Protein AF-A0A349XUH2-F1 (afdb_monomer_lite)

Secondary structure (DSSP, 8-state):
---SS-GGGPPPEEE---HHHHHHHHHHHHHHHHTTTHHHHHHHHHTTT--TTSGGGGSTTHHHHHHHHTTSS-HHHHHHHHHHHHHHHHHHHHHHHHHH--TTSEEE--

Foldseek 3Di:
DDDPDDPVPDAAEDEDADLVVVLVCLLVVLVVCVVVCVLVVLVVVVVVVDDCPDPVVVPQLSVLSVCVVVVNHDPVRSSVRSSVVVSVVVVVVVVCCVVPPDPSYHYDHD

Radius of gyration: 17.75 Å; chains: 1; bounding box: 33×39×47 Å

Structure (mmCIF, N/CA/C/O backbone):
data_AF-A0A349XUH2-F1
#
_entry.id   AF-A0A349XUH2-F1
#
loop_
_atom_site.group_PDB
_atom_site.id
_atom_site.type_symbol
_atom_site.label_atom_id
_atom_site.label_alt_id
_atom_site.label_comp_id
_atom_site.label_asym_id
_atom_site.label_entity_id
_atom_site.label_seq_id
_atom_site.pdbx_PDB_ins_code
_atom_site.Cartn_x
_atom_site.Cartn_y
_atom_site.Cartn_z
_atom_site.occupancy
_atom_site.B_iso_or_equiv
_atom_site.auth_seq_id
_atom_site.auth_comp_id
_atom_site.auth_asym_id
_atom_site.auth_atom_id
_atom_site.pdbx_PDB_model_n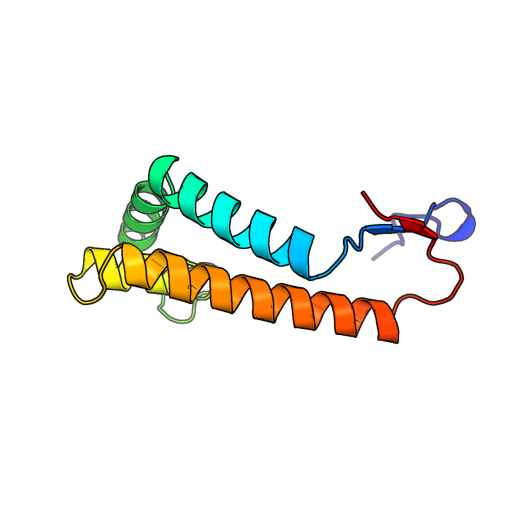um
ATOM 1 N N . GLY A 1 1 ? 1.423 -26.798 -12.226 1.00 63.47 1 GLY A N 1
ATOM 2 C CA . GLY A 1 1 ? 0.225 -26.786 -13.091 1.00 63.47 1 GLY A CA 1
ATOM 3 C C . GLY A 1 1 ? 0.644 -26.495 -14.520 1.00 63.47 1 GLY A C 1
ATOM 4 O O . GLY A 1 1 ? 1.800 -26.125 -14.702 1.00 63.47 1 GLY A O 1
ATOM 5 N N . PRO A 1 2 ? -0.235 -26.680 -15.519 1.00 75.81 2 PRO A N 1
ATOM 6 C CA . PRO A 1 2 ? 0.082 -26.324 -16.899 1.00 75.81 2 PRO A CA 1
ATOM 7 C C . PRO A 1 2 ? 0.328 -24.815 -17.022 1.00 75.81 2 PRO A C 1
ATOM 9 O O . PRO A 1 2 ? -0.276 -24.017 -16.303 1.00 75.81 2 PRO A O 1
ATOM 12 N N . MET A 1 3 ? 1.239 -24.436 -17.915 1.00 79.00 3 MET A N 1
ATOM 13 C CA . MET A 1 3 ? 1.532 -23.039 -18.215 1.00 79.00 3 MET A CA 1
ATOM 14 C C . MET A 1 3 ? 0.334 -22.447 -18.973 1.00 79.00 3 MET A C 1
ATOM 16 O O . MET A 1 3 ? 0.031 -22.882 -20.078 1.00 79.00 3 MET A O 1
ATOM 20 N N . ILE A 1 4 ? -0.395 -21.517 -18.346 1.00 86.25 4 ILE A N 1
ATOM 21 C CA . ILE A 1 4 ? -1.626 -20.930 -18.918 1.00 86.25 4 ILE A CA 1
ATOM 22 C C . ILE A 1 4 ? -1.295 -19.884 -19.996 1.00 86.25 4 ILE A C 1
ATOM 24 O O . 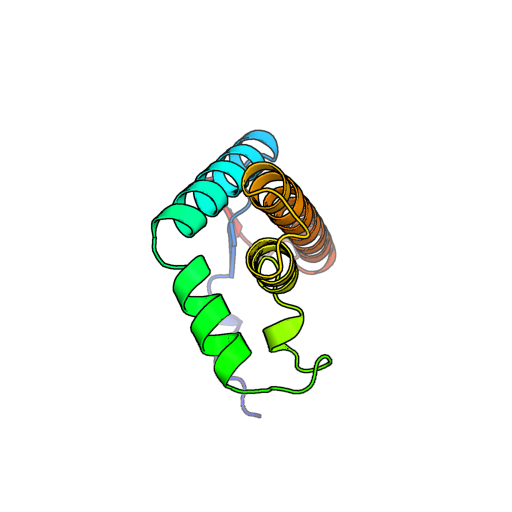ILE A 1 4 ? -2.084 -19.656 -20.907 1.00 86.25 4 ILE A O 1
ATOM 28 N N . VAL A 1 5 ? -0.121 -19.258 -19.896 1.00 86.88 5 VAL A N 1
ATOM 29 C CA . VAL A 1 5 ? 0.350 -18.214 -20.809 1.00 86.88 5 VAL A CA 1
ATOM 30 C C . VAL A 1 5 ? 1.580 -18.731 -21.537 1.00 86.88 5 VAL A C 1
ATOM 32 O O . VAL A 1 5 ? 2.563 -19.076 -20.887 1.00 86.88 5 VAL A O 1
ATOM 35 N N . ASP A 1 6 ? 1.511 -18.770 -22.865 1.00 88.00 6 ASP A N 1
ATOM 36 C CA . ASP A 1 6 ? 2.650 -19.068 -23.733 1.00 88.00 6 ASP A CA 1
ATOM 37 C C . ASP A 1 6 ? 3.625 -17.873 -23.724 1.00 88.00 6 ASP A C 1
ATOM 39 O O . ASP A 1 6 ? 3.253 -16.795 -24.205 1.00 88.00 6 ASP A O 1
ATOM 43 N N . PRO A 1 7 ? 4.844 -18.015 -23.168 1.00 81.38 7 PRO A N 1
ATOM 44 C CA . PRO A 1 7 ? 5.801 -16.921 -23.052 1.00 81.38 7 PRO A CA 1
ATOM 45 C C . PRO A 1 7 ? 6.232 -16.364 -24.408 1.00 81.38 7 PRO A C 1
ATOM 47 O O . PRO A 1 7 ? 6.500 -15.168 -24.493 1.00 81.38 7 PRO A O 1
ATOM 50 N N . ASP A 1 8 ? 6.237 -17.195 -25.455 1.00 85.69 8 ASP A N 1
ATOM 51 C CA . ASP A 1 8 ? 6.669 -16.810 -26.803 1.00 85.69 8 ASP A CA 1
ATOM 52 C C . ASP A 1 8 ? 5.608 -15.961 -27.521 1.00 85.69 8 ASP A C 1
ATOM 54 O O . ASP A 1 8 ? 5.890 -15.277 -28.506 1.00 85.69 8 ASP A O 1
ATOM 58 N N . ARG A 1 9 ? 4.369 -15.977 -27.016 1.00 89.75 9 ARG A N 1
ATOM 59 C CA . ARG A 1 9 ? 3.231 -15.213 -27.548 1.00 89.75 9 ARG A CA 1
ATOM 60 C C . ARG A 1 9 ? 2.763 -14.101 -26.611 1.00 89.75 9 ARG A C 1
ATOM 62 O O . ARG A 1 9 ? 1.802 -13.401 -26.933 1.00 89.75 9 ARG A O 1
ATOM 69 N N . ALA A 1 10 ? 3.401 -13.947 -25.454 1.00 91.38 10 ALA A N 1
ATOM 70 C CA . ALA A 1 10 ?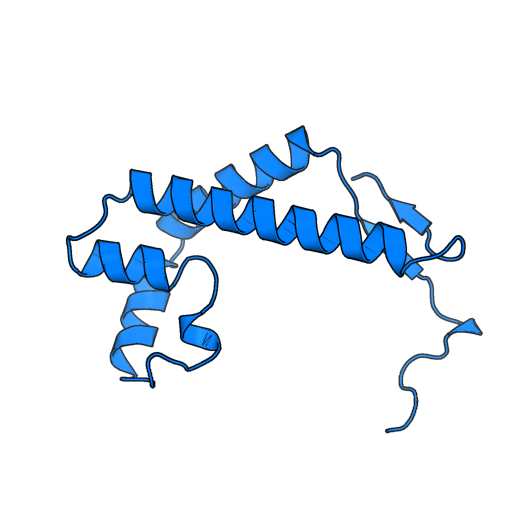 3.023 -12.969 -24.448 1.00 91.38 10 ALA A CA 1
ATOM 71 C C . ALA A 1 10 ? 3.797 -11.659 -24.617 1.00 91.38 10 ALA A C 1
ATOM 73 O O . ALA A 1 10 ? 5.015 -11.649 -24.771 1.00 91.38 10 ALA A O 1
ATOM 74 N N . GLN A 1 11 ? 3.092 -10.533 -24.493 1.00 91.62 11 GLN A N 1
ATOM 75 C CA . GLN A 1 11 ? 3.734 -9.231 -24.351 1.00 91.62 11 GLN A CA 1
ATOM 76 C C . GLN A 1 11 ? 3.940 -8.913 -22.868 1.00 91.62 11 GLN A C 1
ATOM 78 O O . GLN A 1 11 ? 2.994 -8.912 -22.079 1.00 91.62 11 GLN A O 1
ATOM 83 N N . LYS A 1 12 ? 5.186 -8.620 -22.496 1.00 92.62 12 LYS A N 1
ATOM 84 C CA . LYS A 1 12 ? 5.597 -8.350 -21.117 1.00 92.62 12 LYS A CA 1
ATOM 85 C C . LYS A 1 12 ? 5.744 -6.847 -20.913 1.00 92.62 12 LYS A C 1
ATOM 87 O O . LYS A 1 12 ? 6.528 -6.198 -21.603 1.00 92.62 12 LYS A O 1
ATOM 92 N N . LEU A 1 13 ? 4.973 -6.287 -19.982 1.00 94.12 13 LEU A N 1
ATOM 93 C CA . LEU A 1 13 ? 4.917 -4.847 -19.725 1.00 94.12 13 LEU A CA 1
ATOM 94 C C . LEU A 1 13 ? 5.191 -4.534 -18.254 1.00 94.12 13 LEU A C 1
ATOM 96 O O . LEU A 1 13 ? 4.657 -5.190 -17.359 1.00 94.12 13 LEU A O 1
ATOM 100 N N . VAL A 1 14 ? 5.959 -3.475 -18.006 1.00 94.56 14 VAL A N 1
ATOM 101 C CA . VAL A 1 14 ? 6.190 -2.906 -16.670 1.00 94.56 14 VAL A CA 1
ATOM 102 C C . VAL A 1 14 ? 5.792 -1.448 -16.693 1.00 94.56 14 VAL A C 1
ATOM 104 O O . VAL A 1 14 ? 6.399 -0.651 -17.400 1.00 94.56 14 VAL A O 1
ATOM 107 N N . VAL A 1 15 ? 4.802 -1.076 -15.890 1.00 93.50 15 VAL A N 1
ATOM 108 C CA . VAL A 1 15 ? 4.389 0.323 -15.756 1.00 93.50 15 VAL A CA 1
ATOM 109 C C . VAL A 1 15 ? 5.140 0.941 -14.585 1.00 93.50 15 VAL A C 1
ATOM 111 O O . VAL A 1 15 ? 4.922 0.568 -13.431 1.00 93.50 15 VAL A O 1
ATOM 114 N N . LEU A 1 16 ? 6.040 1.878 -14.882 1.00 91.25 16 LEU A N 1
ATOM 115 C CA . LEU A 1 16 ? 6.937 2.471 -13.894 1.00 91.25 16 LEU A CA 1
ATOM 116 C C . LEU A 1 16 ? 6.987 4.000 -14.049 1.00 91.25 16 LEU A C 1
ATOM 118 O O . LEU A 1 16 ? 7.903 4.523 -14.683 1.00 91.25 16 LEU A O 1
ATOM 122 N N . PRO A 1 17 ? 6.008 4.731 -13.483 1.00 92.44 17 PRO A N 1
ATOM 123 C CA . PRO A 1 17 ? 6.031 6.190 -13.473 1.00 92.44 17 PRO A CA 1
ATOM 124 C C . PRO A 1 17 ? 7.187 6.729 -12.626 1.00 92.44 17 PRO A C 1
ATOM 126 O O . PRO A 1 17 ? 7.722 6.046 -11.746 1.00 92.44 17 PRO A O 1
ATOM 129 N N . GLU A 1 18 ? 7.519 8.002 -12.833 1.00 93.06 18 GLU A N 1
ATOM 130 C CA . GLU A 1 18 ? 8.488 8.692 -11.991 1.00 93.06 18 GLU A CA 1
ATOM 131 C C . GLU A 1 18 ? 8.065 8.684 -10.516 1.00 93.06 18 GLU A C 1
ATOM 133 O O . GLU A 1 18 ? 6.890 8.840 -10.165 1.00 93.06 18 GLU A O 1
ATOM 138 N N . ARG A 1 19 ? 9.046 8.535 -9.620 1.00 93.75 19 ARG A N 1
ATOM 139 C CA . ARG A 1 19 ? 8.798 8.411 -8.174 1.00 93.75 19 ARG A CA 1
ATOM 140 C C . ARG A 1 19 ? 7.972 9.567 -7.590 1.00 93.75 19 ARG A C 1
ATOM 142 O O . ARG A 1 19 ? 7.067 9.263 -6.811 1.00 93.75 19 ARG A O 1
ATOM 149 N N . PRO A 1 20 ? 8.214 10.851 -7.931 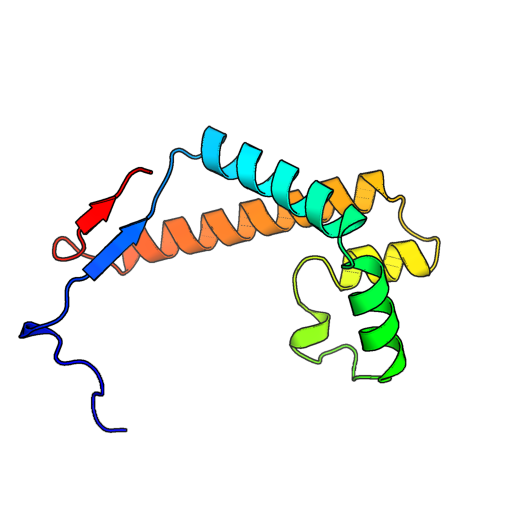1.00 95.38 20 PRO A N 1
ATOM 150 C CA . PRO A 1 20 ? 7.395 11.950 -7.418 1.00 95.38 20 PRO A CA 1
ATOM 151 C C . PRO A 1 20 ? 5.924 11.834 -7.838 1.00 95.38 20 PRO A C 1
ATOM 153 O O . PRO A 1 20 ? 5.034 11.965 -6.997 1.00 95.38 20 PRO A O 1
ATOM 156 N N . VAL A 1 21 ? 5.667 11.492 -9.106 1.00 95.75 21 VAL A N 1
ATOM 157 C CA . VAL A 1 21 ? 4.310 11.288 -9.641 1.00 95.75 21 VAL A CA 1
ATOM 158 C C . VAL A 1 21 ? 3.622 10.122 -8.934 1.00 95.75 21 VAL A C 1
ATOM 160 O O . VAL A 1 21 ? 2.470 10.238 -8.513 1.00 95.75 21 VAL A O 1
ATOM 163 N N . LEU A 1 22 ? 4.332 9.006 -8.750 1.00 96.00 22 LEU A N 1
ATOM 164 C CA . LEU A 1 22 ? 3.808 7.835 -8.052 1.0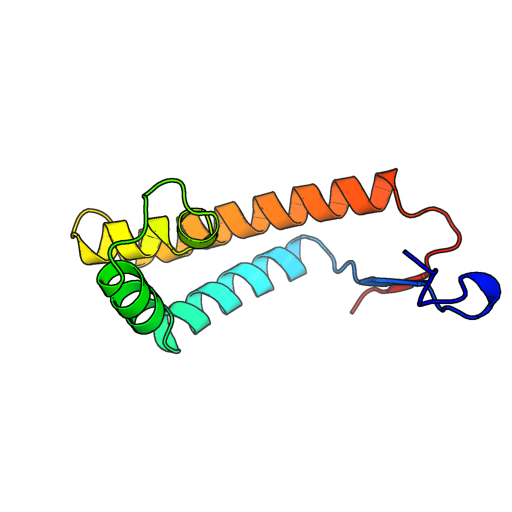0 96.00 22 LEU A CA 1
ATOM 165 C C . LEU A 1 22 ? 3.437 8.152 -6.601 1.00 96.00 22 LEU A C 1
ATOM 167 O O . LEU A 1 22 ? 2.358 7.779 -6.146 1.00 96.00 22 LEU A O 1
ATOM 171 N N . HIS A 1 23 ? 4.305 8.860 -5.878 1.00 96.50 23 HIS A N 1
ATOM 172 C CA . HIS A 1 23 ? 4.048 9.246 -4.492 1.00 96.50 23 HIS A CA 1
ATOM 173 C C . HIS A 1 23 ? 2.824 10.161 -4.377 1.00 96.50 23 HIS A C 1
ATOM 175 O O . HIS A 1 23 ? 1.966 9.913 -3.533 1.00 96.50 23 HIS A O 1
ATOM 181 N N . ALA A 1 24 ? 2.705 11.165 -5.251 1.00 96.94 24 ALA A N 1
ATOM 182 C CA . ALA A 1 24 ? 1.546 12.055 -5.272 1.00 96.94 24 ALA A CA 1
ATOM 183 C C . ALA A 1 24 ? 0.242 11.289 -5.558 1.00 96.94 24 ALA A C 1
ATOM 185 O O . ALA A 1 24 ? -0.764 11.489 -4.877 1.00 96.94 24 ALA A O 1
ATOM 186 N N . ARG A 1 25 ? 0.267 10.351 -6.518 1.00 97.38 25 ARG A N 1
ATOM 187 C CA . ARG A 1 25 ? -0.882 9.484 -6.827 1.00 97.38 25 ARG A CA 1
ATOM 188 C C . ARG A 1 25 ? -1.249 8.572 -5.652 1.00 97.38 25 ARG A C 1
ATOM 190 O O . ARG A 1 25 ? -2.435 8.398 -5.395 1.00 97.38 25 ARG A O 1
ATOM 197 N N . ILE A 1 26 ? -0.267 8.019 -4.934 1.00 97.94 26 ILE A N 1
ATOM 198 C CA . ILE A 1 26 ? -0.498 7.190 -3.739 1.00 97.94 26 ILE A CA 1
ATOM 199 C C . ILE A 1 26 ? -1.207 7.992 -2.646 1.00 97.94 26 ILE A C 1
ATOM 201 O O . ILE A 1 26 ? -2.211 7.511 -2.125 1.00 97.94 26 ILE A O 1
ATOM 205 N N . ASN A 1 27 ? -0.718 9.197 -2.334 1.00 96.25 27 ASN A N 1
ATOM 206 C CA . ASN A 1 27 ? -1.308 10.049 -1.298 1.00 96.25 27 ASN A CA 1
ATOM 207 C C . ASN A 1 27 ? -2.765 10.378 -1.642 1.00 96.25 27 ASN A C 1
ATOM 209 O O . ASN A 1 27 ? -3.670 10.034 -0.887 1.00 96.25 27 ASN A O 1
ATOM 213 N N . ARG A 1 28 ? -2.995 10.915 -2.848 1.00 97.31 28 ARG A N 1
ATOM 214 C CA . ARG A 1 28 ? -4.336 11.263 -3.334 1.00 97.31 28 ARG A CA 1
ATOM 215 C C . ARG A 1 28 ? -5.279 10.061 -3.348 1.00 97.31 28 ARG A C 1
ATOM 217 O O . ARG A 1 28 ? -6.456 10.192 -3.033 1.00 97.31 28 ARG A O 1
ATOM 224 N N . ARG A 1 29 ? -4.783 8.882 -3.738 1.00 97.69 29 ARG A N 1
ATOM 225 C CA . ARG A 1 29 ? -5.594 7.659 -3.752 1.00 97.69 29 ARG A CA 1
ATOM 226 C C . ARG A 1 29 ? -6.020 7.271 -2.342 1.00 97.69 29 ARG A C 1
ATOM 228 O O . ARG A 1 29 ? -7.173 6.912 -2.156 1.00 97.69 29 ARG A O 1
ATOM 235 N N . PHE A 1 30 ? -5.109 7.316 -1.375 1.00 96.31 30 PHE A N 1
ATOM 236 C CA . PHE A 1 30 ? -5.444 6.927 -0.011 1.00 96.31 30 PHE A CA 1
ATOM 237 C C . PHE A 1 30 ? -6.407 7.928 0.642 1.00 96.31 30 PHE A C 1
ATOM 239 O O . PHE A 1 30 ? -7.372 7.518 1.276 1.00 96.31 30 PHE A O 1
ATOM 246 N N . GLU A 1 31 ? -6.216 9.229 0.409 1.00 96.38 31 GLU A N 1
ATOM 247 C CA . GLU A 1 31 ? -7.199 10.250 0.790 1.00 96.38 31 GLU A CA 1
ATOM 248 C C . GLU A 1 31 ? -8.574 9.943 0.193 1.00 96.38 31 GLU A C 1
ATOM 250 O O . GLU A 1 31 ? -9.559 9.920 0.921 1.00 96.38 31 GLU A O 1
ATOM 255 N N . ALA A 1 32 ? -8.654 9.635 -1.105 1.00 97.56 32 ALA A N 1
ATOM 256 C CA . ALA A 1 32 ? -9.918 9.278 -1.744 1.00 97.56 32 ALA A CA 1
ATOM 257 C C . ALA A 1 32 ? -10.563 8.033 -1.108 1.00 97.56 32 ALA A C 1
ATOM 259 O O . ALA A 1 32 ? -11.760 8.055 -0.845 1.00 97.56 32 ALA A O 1
ATOM 260 N N . MET A 1 33 ? -9.774 6.998 -0.789 1.00 97.06 33 MET A N 1
ATOM 261 C CA . MET A 1 33 ? -10.260 5.781 -0.121 1.00 97.06 33 MET A CA 1
ATOM 262 C C . MET A 1 33 ? -10.941 6.083 1.220 1.00 97.06 33 MET A C 1
ATOM 264 O O . MET A 1 33 ? -11.999 5.524 1.503 1.00 97.06 33 MET A O 1
ATOM 268 N N . MET A 1 34 ? -10.385 7.005 2.016 1.00 96.38 34 MET A N 1
ATOM 269 C CA . MET A 1 34 ? -10.987 7.420 3.292 1.00 96.38 34 MET A CA 1
ATOM 270 C C . MET A 1 34 ? -12.367 8.070 3.126 1.00 96.38 34 MET A C 1
ATOM 272 O O . MET A 1 34 ? -13.151 8.057 4.068 1.00 96.38 34 MET A O 1
ATOM 276 N N . HIS A 1 35 ? -12.670 8.611 1.944 1.00 95.56 35 HIS A N 1
ATOM 277 C CA . HIS A 1 35 ? -13.958 9.229 1.619 1.00 95.56 35 HIS A CA 1
ATOM 278 C C . HIS A 1 35 ? -14.866 8.321 0.773 1.00 95.56 35 HIS A C 1
ATOM 280 O O . HIS A 1 35 ? -15.973 8.727 0.427 1.00 95.56 35 HIS A O 1
ATOM 286 N N . SER A 1 36 ? -14.407 7.122 0.394 1.00 94.94 36 SER A N 1
ATOM 287 C CA . SER A 1 36 ? -15.084 6.257 -0.579 1.00 94.94 36 SER A CA 1
ATOM 288 C C . SER A 1 36 ? -15.358 4.840 -0.064 1.00 94.94 36 SER A C 1
ATOM 290 O O . SER A 1 36 ? -15.370 3.908 -0.866 1.00 94.94 36 SER A O 1
ATOM 292 N N . GLY A 1 37 ? -15.546 4.658 1.246 1.00 95.00 37 GLY A N 1
ATOM 293 C CA . GLY A 1 37 ? -15.981 3.375 1.814 1.00 95.00 37 GLY A CA 1
ATOM 294 C C . GLY A 1 37 ? -14.915 2.570 2.565 1.00 95.00 37 GLY A C 1
ATOM 295 O O . GLY A 1 37 ? -15.229 1.515 3.108 1.00 95.00 37 GLY A O 1
ATOM 296 N N . ALA A 1 38 ? -13.653 3.018 2.618 1.00 97.12 38 ALA A N 1
ATOM 297 C CA . ALA A 1 38 ? -12.595 2.220 3.250 1.00 97.12 38 ALA A CA 1
ATOM 298 C C . ALA A 1 38 ? -12.796 2.044 4.765 1.00 97.12 38 ALA A C 1
ATOM 300 O O . ALA A 1 38 ? -12.383 1.032 5.331 1.00 97.12 38 ALA A O 1
ATOM 301 N N . VAL A 1 39 ? -13.416 3.021 5.434 1.00 97.94 39 VAL A N 1
ATOM 302 C CA . VAL A 1 39 ? -13.695 2.934 6.874 1.00 97.94 39 VAL A CA 1
ATOM 303 C C . VAL A 1 39 ? -14.773 1.888 7.135 1.00 97.94 39 VAL A C 1
ATOM 305 O O . VAL A 1 39 ? -14.604 1.037 8.005 1.00 97.94 39 VAL A O 1
ATOM 308 N N . GLU A 1 40 ? -15.833 1.910 6.336 1.00 98.31 40 GLU A N 1
A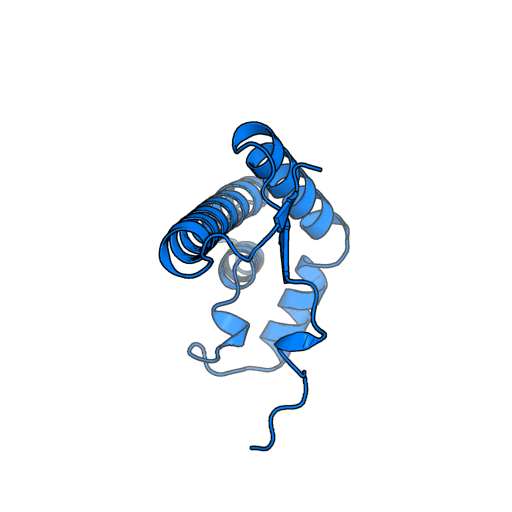TOM 309 C CA . GLU A 1 40 ? -16.955 0.979 6.383 1.00 98.31 40 GLU A CA 1
ATOM 310 C C . GLU A 1 40 ? -16.503 -0.453 6.065 1.00 98.31 40 GLU A C 1
ATOM 312 O O . GLU A 1 40 ? -16.887 -1.392 6.762 1.00 98.31 40 GLU A O 1
ATOM 317 N N . GLU A 1 41 ? -15.628 -0.632 5.070 1.00 97.81 41 GLU A N 1
ATOM 318 C CA . GLU A 1 41 ? -15.026 -1.932 4.751 1.00 97.81 41 GLU A CA 1
ATOM 319 C C . GLU A 1 41 ? -14.231 -2.500 5.933 1.00 97.81 41 GLU A C 1
ATOM 321 O O . GLU A 1 41 ? -14.360 -3.681 6.258 1.00 97.81 41 GLU A O 1
ATOM 326 N N . VAL A 1 42 ? -13.433 -1.671 6.614 1.00 97.69 42 VAL A N 1
ATOM 327 C CA . VAL A 1 42 ? -12.662 -2.120 7.782 1.00 97.69 42 VAL A CA 1
ATOM 328 C C . VAL A 1 42 ? -13.569 -2.388 8.981 1.00 97.69 42 VAL A C 1
ATOM 330 O O . VAL A 1 42 ? -13.338 -3.361 9.693 1.00 97.69 42 VAL A O 1
ATOM 333 N N . GLN A 1 43 ? -14.624 -1.600 9.198 1.00 97.75 43 GLN A N 1
ATOM 334 C CA . GLN A 1 43 ? -15.631 -1.903 10.221 1.00 97.75 43 GLN A CA 1
ATOM 335 C C . GLN A 1 43 ? -16.287 -3.267 9.974 1.00 97.75 43 GLN A C 1
ATOM 337 O O . GLN A 1 43 ? -16.372 -4.082 10.893 1.00 97.75 43 GLN A O 1
ATOM 342 N N . ALA A 1 44 ? -16.698 -3.540 8.732 1.00 97.62 44 ALA A N 1
ATOM 343 C CA . ALA A 1 44 ? -17.271 -4.826 8.348 1.00 97.62 44 ALA A CA 1
ATOM 344 C C . ALA A 1 44 ? -16.265 -5.973 8.526 1.00 97.62 44 ALA A C 1
ATOM 346 O O . ALA A 1 44 ? -16.627 -7.035 9.025 1.00 97.62 44 ALA A O 1
ATOM 347 N N . LEU A 1 45 ? -14.995 -5.749 8.179 1.00 96.88 45 LEU A N 1
ATOM 348 C CA . LEU A 1 45 ? -13.925 -6.726 8.367 1.00 96.88 45 LEU A CA 1
ATOM 349 C C . LEU A 1 45 ? -13.687 -7.052 9.849 1.00 96.88 45 LEU A C 1
ATOM 351 O O . LEU A 1 45 ? -13.537 -8.220 10.197 1.00 96.88 45 LEU A O 1
ATOM 355 N N . LEU A 1 46 ? -13.676 -6.042 10.723 1.00 96.12 46 LEU A N 1
ATOM 356 C CA . LEU A 1 46 ? -13.511 -6.227 12.169 1.00 96.12 46 LEU A CA 1
ATOM 357 C C . LEU A 1 46 ? -14.685 -6.993 12.789 1.00 96.12 46 LEU A C 1
ATOM 359 O O . LEU A 1 46 ? -14.482 -7.773 13.715 1.00 96.12 46 LEU A O 1
ATOM 363 N N . ALA A 1 47 ? -15.896 -6.823 12.255 1.00 97.31 47 ALA A N 1
ATOM 364 C CA . ALA A 1 47 ? -17.078 -7.551 12.712 1.00 97.31 47 ALA A CA 1
ATOM 365 C C . ALA A 1 47 ? -17.021 -9.065 12.426 1.00 97.31 47 ALA A C 1
ATOM 367 O O . ALA A 1 47 ? -17.779 -9.821 13.029 1.00 97.31 47 ALA A O 1
ATOM 368 N N . LEU A 1 48 ? -16.132 -9.519 11.533 1.00 97.00 48 LEU A N 1
ATOM 369 C CA . LEU A 1 48 ? -15.927 -10.944 11.252 1.00 97.00 48 LEU A CA 1
ATOM 370 C C . LEU A 1 48 ? -15.087 -11.667 12.320 1.00 97.00 48 LEU A C 1
ATOM 372 O O . LEU A 1 48 ? -14.925 -12.880 12.207 1.00 97.00 48 LEU A O 1
ATOM 376 N N . ASP A 1 49 ? -14.540 -10.945 13.307 1.00 94.56 49 ASP A N 1
ATOM 377 C CA . ASP A 1 49 ? -13.714 -11.485 14.403 1.00 94.56 49 ASP A CA 1
ATOM 378 C C . ASP A 1 49 ? -12.601 -12.432 13.913 1.00 94.56 49 ASP A C 1
ATOM 380 O O . ASP A 1 49 ? -12.369 -13.529 14.424 1.00 94.56 49 ASP A O 1
ATOM 384 N N . LEU A 1 50 ? -11.929 -12.021 12.833 1.00 94.56 50 LEU A N 1
ATOM 385 C CA . LEU A 1 50 ? -10.855 -12.807 12.239 1.00 94.56 50 LEU A CA 1
ATOM 386 C C . LEU A 1 50 ? -9.624 -12.833 13.157 1.00 94.56 50 LEU A C 1
ATOM 388 O O . LEU A 1 50 ? -9.324 -11.835 13.819 1.00 94.56 50 LEU A O 1
ATOM 392 N N . PRO A 1 51 ? -8.828 -13.919 13.122 1.00 93.94 51 PRO A N 1
ATOM 393 C CA . PRO A 1 51 ? -7.542 -13.958 13.801 1.00 93.94 51 PRO A CA 1
ATOM 394 C C . PRO A 1 51 ? -6.668 -12.757 13.426 1.00 93.94 51 PRO A C 1
ATOM 396 O O . PRO A 1 51 ? -6.547 -12.401 12.251 1.00 93.94 51 PRO A O 1
ATOM 399 N N . ALA A 1 52 ? -6.008 -12.155 14.415 1.00 87.88 52 ALA A N 1
ATOM 400 C CA . ALA A 1 52 ? -5.160 -10.980 14.201 1.00 87.88 52 ALA A CA 1
ATOM 401 C C . ALA A 1 52 ? -4.002 -11.235 13.213 1.00 87.88 52 ALA A C 1
ATOM 403 O O . ALA A 1 52 ? -3.473 -10.305 12.604 1.00 87.88 52 ALA A O 1
ATOM 404 N N . ASP A 1 53 ? -3.595 -12.494 13.039 1.00 92.69 53 ASP A N 1
ATOM 405 C CA . ASP A 1 53 ? -2.550 -12.908 12.110 1.00 92.69 53 ASP A CA 1
ATOM 406 C C . ASP A 1 53 ? -3.059 -13.237 10.696 1.00 92.69 53 ASP A C 1
ATOM 408 O O . ASP A 1 53 ? -2.230 -13.484 9.807 1.00 92.69 53 ASP A O 1
ATOM 412 N N . ALA A 1 54 ? -4.373 -13.172 10.453 1.00 95.56 54 ALA A N 1
ATOM 413 C CA . ALA A 1 54 ? -4.961 -13.381 9.139 1.00 95.56 54 ALA A CA 1
ATOM 414 C C . ALA A 1 54 ? -4.369 -12.404 8.110 1.00 95.56 54 ALA A C 1
ATOM 416 O O . ALA A 1 54 ? -4.173 -11.216 8.376 1.00 95.56 54 ALA A O 1
ATOM 417 N N . THR A 1 55 ? -4.097 -12.893 6.897 1.00 96.00 55 THR A N 1
ATOM 418 C CA . THR A 1 55 ? -3.437 -12.103 5.840 1.00 96.00 55 THR A CA 1
ATOM 419 C C . THR A 1 55 ? -4.167 -10.796 5.535 1.00 96.00 55 THR A C 1
ATOM 421 O O . THR A 1 55 ? -3.521 -9.775 5.306 1.00 96.00 55 THR A O 1
ATOM 424 N N . VAL A 1 56 ? -5.502 -10.804 5.581 1.00 94.50 56 VAL A N 1
ATOM 425 C CA . VAL A 1 56 ? -6.322 -9.608 5.341 1.00 94.50 56 VAL A CA 1
ATOM 426 C C . VAL A 1 56 ? -6.110 -8.530 6.412 1.00 94.50 56 VAL A C 1
ATOM 428 O O . VAL A 1 56 ? -6.029 -7.353 6.076 1.00 94.50 56 VAL A O 1
ATOM 431 N N . MET A 1 57 ? -5.886 -8.917 7.672 1.00 94.62 57 MET A N 1
ATOM 432 C CA . MET A 1 57 ? -5.623 -7.981 8.776 1.00 94.62 57 MET A CA 1
ATOM 433 C C . MET A 1 57 ? -4.269 -7.275 8.637 1.00 94.62 57 MET A C 1
ATOM 435 O O . MET A 1 57 ? -4.051 -6.206 9.204 1.00 94.62 57 MET A O 1
ATOM 439 N N . LYS A 1 58 ? -3.360 -7.848 7.838 1.00 95.00 58 LYS A N 1
ATOM 440 C CA . LYS A 1 58 ? -2.033 -7.295 7.533 1.00 95.00 58 LYS A CA 1
ATOM 441 C C . LYS A 1 58 ? -2.029 -6.398 6.290 1.00 95.00 58 LYS A C 1
ATOM 443 O O . LYS A 1 58 ? -0.973 -5.869 5.933 1.00 95.00 58 LYS A O 1
ATOM 448 N N . ALA A 1 59 ? -3.166 -6.232 5.609 1.00 96.75 59 ALA A N 1
ATOM 449 C CA . ALA A 1 59 ? -3.258 -5.343 4.459 1.00 96.75 59 ALA A CA 1
ATOM 450 C C . ALA A 1 59 ? -2.996 -3.884 4.875 1.00 96.75 59 ALA A C 1
ATOM 452 O O . ALA A 1 59 ? -3.435 -3.420 5.929 1.00 96.75 59 ALA A O 1
ATOM 453 N N . ILE A 1 60 ? -2.259 -3.152 4.037 1.00 97.75 60 ILE A N 1
ATOM 454 C CA . ILE A 1 60 ? -1.919 -1.746 4.295 1.00 97.75 60 ILE A CA 1
ATOM 455 C C . ILE A 1 60 ? -3.213 -0.930 4.373 1.00 97.75 60 ILE A C 1
ATOM 457 O O . ILE A 1 60 ? -4.004 -0.952 3.434 1.00 97.75 60 ILE A O 1
ATOM 461 N N . GLY A 1 61 ? -3.405 -0.197 5.469 1.00 96.88 61 GLY A N 1
ATOM 462 C CA . GLY A 1 61 ? -4.607 0.591 5.736 1.00 96.88 61 GLY A CA 1
ATOM 463 C C . GLY A 1 61 ? -5.536 -0.055 6.762 1.00 96.88 61 GLY A C 1
ATOM 464 O O . GLY A 1 61 ? -6.084 0.670 7.584 1.00 96.88 61 GLY A O 1
ATOM 465 N N . VAL A 1 62 ? -5.657 -1.390 6.799 1.00 97.62 62 VAL A N 1
ATOM 466 C CA . VAL A 1 62 ? -6.590 -2.080 7.716 1.00 97.62 62 VAL A CA 1
ATOM 467 C C . VAL A 1 62 ? -6.236 -1.798 9.171 1.00 97.62 62 VAL A C 1
ATOM 469 O O . VAL A 1 62 ? -7.064 -1.289 9.919 1.00 97.62 62 VAL A O 1
ATOM 472 N N . GLY A 1 63 ? -4.985 -2.055 9.561 1.00 96.50 63 GLY A N 1
ATOM 473 C CA . GLY A 1 63 ? -4.531 -1.790 10.926 1.00 96.50 63 GLY A CA 1
ATOM 474 C C . GLY A 1 63 ? -4.621 -0.308 11.298 1.00 96.50 63 GLY A C 1
ATOM 475 O O . GLY A 1 63 ? -5.068 0.024 12.387 1.00 96.50 63 GLY A O 1
ATOM 476 N N . GLN A 1 64 ? -4.256 0.601 10.389 1.00 97.94 64 GLN A N 1
ATOM 477 C CA . GLN A 1 64 ? -4.324 2.042 10.651 1.00 97.94 64 GLN A CA 1
ATOM 478 C C . GLN A 1 64 ? -5.769 2.512 10.869 1.00 97.94 64 GLN A C 1
ATOM 480 O O . GLN A 1 64 ? -6.045 3.228 11.829 1.00 97.94 64 GLN A O 1
ATOM 485 N N . ILE A 1 65 ? -6.698 2.076 10.016 1.00 98.25 65 ILE A N 1
ATOM 486 C CA . ILE A 1 65 ? -8.119 2.410 10.141 1.00 98.25 65 ILE A CA 1
ATOM 487 C C . ILE A 1 65 ? -8.711 1.772 11.406 1.00 98.25 65 ILE A C 1
ATOM 489 O O . ILE A 1 65 ? -9.457 2.438 12.115 1.00 98.25 65 ILE A O 1
ATOM 493 N N . ALA A 1 66 ? -8.337 0.536 11.751 1.00 97.25 66 ALA A N 1
ATOM 494 C CA . ALA A 1 66 ? -8.771 -0.110 12.992 1.00 97.25 66 ALA A CA 1
ATOM 495 C C . ALA A 1 66 ? -8.319 0.664 14.246 1.00 97.25 66 ALA A C 1
ATOM 497 O O . ALA A 1 66 ? -9.110 0.873 15.164 1.00 97.25 66 ALA A O 1
ATOM 498 N N . GLU A 1 67 ? -7.075 1.155 14.273 1.00 97.81 67 GLU A N 1
ATOM 499 C CA . GLU A 1 67 ? -6.574 2.012 15.357 1.00 97.81 67 GLU A CA 1
ATOM 500 C C . GLU A 1 67 ? -7.346 3.336 15.455 1.00 97.81 67 GLU A C 1
ATOM 502 O O . GLU A 1 67 ? -7.637 3.803 16.557 1.00 97.81 67 GLU A O 1
ATOM 507 N N . MET A 1 68 ? -7.717 3.929 14.317 1.00 98.06 68 MET A N 1
ATOM 508 C CA . MET A 1 68 ? -8.550 5.135 14.279 1.00 98.06 68 MET A CA 1
ATOM 509 C C . MET A 1 68 ? -9.964 4.875 14.790 1.00 98.06 68 MET A C 1
ATOM 511 O O . MET A 1 68 ? -10.464 5.645 15.607 1.00 98.06 68 MET A O 1
ATOM 515 N N . LEU A 1 69 ? -10.587 3.770 14.375 1.00 97.50 69 LEU A N 1
ATOM 516 C CA . LEU A 1 69 ? -11.899 3.342 14.869 1.00 97.50 69 LEU A CA 1
ATOM 517 C C . LEU A 1 69 ? -11.889 3.085 16.381 1.00 97.50 69 LEU A C 1
ATOM 519 O O . LEU A 1 69 ? -12.889 3.321 17.052 1.00 97.50 69 LEU A O 1
ATOM 523 N N . ALA A 1 70 ? -10.751 2.660 16.929 1.00 97.12 70 ALA A N 1
ATOM 524 C CA . ALA A 1 70 ? -10.558 2.494 18.363 1.00 97.12 70 ALA A CA 1
ATOM 525 C C . ALA A 1 70 ? -10.136 3.784 19.101 1.00 97.12 70 ALA A C 1
ATOM 527 O O . ALA A 1 70 ? -9.801 3.727 20.284 1.00 97.12 70 ALA A O 1
ATOM 528 N N . GLY A 1 71 ? -10.110 4.936 18.420 1.00 97.81 71 GLY A N 1
ATOM 529 C CA . GLY A 1 71 ? -9.763 6.238 18.998 1.00 97.81 71 GLY A CA 1
ATOM 530 C C . GLY A 1 71 ? -8.274 6.432 19.313 1.00 97.81 71 GLY A C 1
ATOM 531 O O . GLY A 1 71 ? -7.921 7.368 20.027 1.00 97.81 71 GLY A O 1
ATOM 532 N N . ARG A 1 72 ? -7.390 5.564 18.801 1.00 98.19 72 ARG A N 1
ATOM 533 C CA . ARG A 1 72 ? -5.936 5.587 19.064 1.00 98.19 72 ARG A CA 1
ATOM 534 C C . ARG A 1 72 ? -5.118 6.289 17.977 1.00 98.19 72 ARG A C 1
ATOM 536 O O . ARG A 1 72 ? -3.916 6.482 18.145 1.00 98.19 72 ARG A O 1
ATOM 543 N N . MET A 1 73 ? -5.745 6.667 16.864 1.00 97.69 73 MET A N 1
ATOM 544 C CA . MET A 1 73 ? -5.092 7.325 15.732 1.00 97.69 73 MET A CA 1
ATOM 545 C C . MET A 1 73 ? -6.022 8.363 15.101 1.00 97.69 73 MET A C 1
ATOM 547 O O . MET A 1 73 ? -7.218 8.118 14.964 1.00 97.69 73 MET A O 1
ATOM 551 N N . SER A 1 74 ? -5.487 9.520 14.707 1.00 98.00 74 SER A N 1
ATOM 552 C CA . SER A 1 74 ? -6.270 10.528 13.984 1.00 98.00 74 SER A CA 1
ATOM 553 C C . SER A 1 74 ? -6.444 10.147 12.510 1.00 98.00 74 SER A C 1
ATOM 555 O O . SER A 1 74 ? -5.612 9.441 11.942 1.00 98.00 74 SER A O 1
ATOM 557 N N . THR A 1 75 ? -7.476 10.669 11.844 1.00 96.06 75 THR A N 1
ATOM 558 C CA . THR A 1 75 ? -7.661 10.482 10.393 1.00 96.06 75 THR A CA 1
ATOM 559 C C . THR A 1 75 ? -6.439 10.945 9.592 1.00 96.06 75 THR A C 1
ATOM 561 O O . THR A 1 75 ? -6.028 10.273 8.647 1.00 96.06 75 THR A O 1
ATOM 564 N N . ALA A 1 76 ? -5.816 12.059 9.992 1.00 96.50 76 ALA A N 1
ATOM 565 C CA . ALA A 1 76 ? -4.609 12.573 9.347 1.00 96.50 76 ALA A CA 1
ATOM 566 C C . ALA A 1 76 ? -3.426 11.598 9.491 1.00 96.50 76 ALA A C 1
ATOM 568 O O . ALA A 1 76 ? -2.724 11.327 8.515 1.00 96.50 76 ALA A O 1
ATOM 569 N N . ASP A 1 77 ? -3.249 11.007 10.677 1.00 97.81 77 ASP A N 1
ATOM 570 C CA . ASP A 1 77 ? -2.221 9.991 10.913 1.00 97.81 77 ASP A CA 1
ATOM 571 C C . ASP A 1 77 ? -2.477 8.715 10.108 1.00 97.81 77 ASP A C 1
ATOM 573 O O . ASP A 1 77 ? -1.529 8.127 9.583 1.00 97.81 77 ASP A O 1
ATOM 577 N N . VAL A 1 78 ? -3.738 8.284 9.980 1.00 97.56 78 VAL A N 1
ATOM 578 C CA . VAL A 1 78 ? -4.106 7.123 9.154 1.00 97.56 78 VAL A CA 1
ATOM 579 C C . VAL A 1 78 ? -3.703 7.352 7.707 1.00 97.56 78 VAL A C 1
ATOM 581 O O . VAL A 1 78 ? -3.068 6.475 7.112 1.00 97.56 78 VAL A O 1
ATOM 584 N N . VAL A 1 79 ? -4.035 8.523 7.156 1.00 97.00 79 VAL A N 1
ATOM 585 C CA . VAL A 1 79 ? -3.694 8.886 5.778 1.00 97.00 79 VAL A CA 1
ATOM 586 C C . VAL A 1 79 ? -2.184 8.876 5.581 1.00 97.00 79 VAL A C 1
ATOM 588 O O . VAL A 1 79 ? -1.694 8.159 4.706 1.00 97.00 79 VAL A O 1
ATOM 591 N N . GLU A 1 80 ? -1.431 9.589 6.420 1.00 97.31 80 GLU A N 1
ATOM 592 C CA . GLU A 1 80 ? 0.018 9.690 6.242 1.00 97.31 80 GLU A CA 1
ATOM 593 C C . GLU A 1 80 ? 0.713 8.337 6.435 1.00 97.31 80 GLU A C 1
ATOM 595 O O . GLU A 1 80 ? 1.526 7.929 5.600 1.00 97.31 80 GLU A O 1
ATOM 600 N N . ARG A 1 81 ? 0.374 7.582 7.489 1.00 98.19 81 ARG A N 1
ATOM 601 C CA . ARG A 1 81 ? 1.015 6.287 7.774 1.00 98.19 81 ARG A CA 1
ATOM 602 C C . ARG A 1 81 ? 0.708 5.249 6.701 1.00 98.19 81 ARG A C 1
ATOM 604 O O . ARG A 1 81 ? 1.609 4.515 6.285 1.00 98.19 81 ARG A O 1
ATOM 611 N N . SER A 1 82 ? -0.530 5.194 6.219 1.00 98.00 82 SER A N 1
ATOM 612 C CA . SER A 1 82 ? -0.928 4.225 5.194 1.00 98.00 82 SER A CA 1
ATOM 613 C C . SER A 1 82 ? -0.374 4.590 3.818 1.00 98.00 82 SER A C 1
ATOM 615 O O . SER A 1 82 ? 0.106 3.715 3.088 1.00 98.00 82 SER A O 1
ATOM 617 N N . ALA A 1 83 ? -0.340 5.882 3.476 1.00 97.88 83 ALA A N 1
ATOM 618 C CA . ALA A 1 83 ? 0.324 6.360 2.269 1.00 97.88 83 ALA A CA 1
ATOM 619 C C . ALA A 1 83 ? 1.835 6.080 2.324 1.00 97.88 83 ALA A C 1
ATOM 621 O O . ALA A 1 83 ? 2.400 5.546 1.367 1.00 97.88 83 ALA A O 1
ATOM 622 N N . ALA A 1 84 ? 2.494 6.337 3.458 1.00 98.12 84 ALA A N 1
ATOM 623 C CA . ALA A 1 84 ? 3.905 6.019 3.661 1.00 98.12 84 ALA A CA 1
ATOM 624 C C . ALA A 1 84 ? 4.195 4.518 3.501 1.00 98.12 84 ALA A C 1
ATOM 626 O O . ALA A 1 84 ? 5.111 4.149 2.758 1.00 98.12 84 ALA A O 1
ATOM 627 N N . ALA A 1 85 ? 3.392 3.650 4.121 1.00 98.31 85 ALA A N 1
ATOM 628 C CA . ALA A 1 85 ? 3.502 2.201 3.963 1.00 98.31 85 ALA A CA 1
ATOM 629 C C . ALA A 1 85 ? 3.298 1.765 2.500 1.00 98.31 85 ALA A C 1
ATOM 631 O O . ALA A 1 85 ? 4.053 0.935 1.984 1.00 98.31 85 ALA A O 1
ATOM 632 N N . THR A 1 86 ? 2.350 2.383 1.791 1.00 98.19 86 THR A N 1
ATOM 633 C CA . THR A 1 86 ? 2.112 2.132 0.361 1.00 98.19 86 THR A CA 1
ATOM 634 C C . THR A 1 86 ? 3.308 2.567 -0.496 1.00 98.19 86 THR A C 1
ATOM 636 O O . THR A 1 86 ? 3.729 1.821 -1.380 1.00 98.19 86 THR A O 1
ATOM 639 N N . ARG A 1 87 ? 3.937 3.718 -0.209 1.00 97.94 87 ARG A N 1
ATOM 640 C CA . ARG A 1 87 ? 5.174 4.166 -0.885 1.00 97.94 87 ARG A CA 1
ATOM 641 C C . ARG A 1 87 ? 6.330 3.187 -0.653 1.00 97.94 87 ARG A C 1
ATOM 643 O O . ARG A 1 87 ? 7.083 2.885 -1.579 1.00 97.94 87 ARG A O 1
ATOM 650 N N . GLN A 1 88 ? 6.467 2.649 0.560 1.00 98.06 88 GLN A N 1
ATOM 651 C CA . GLN A 1 88 ? 7.471 1.622 0.858 1.00 98.06 88 GLN A CA 1
ATOM 652 C C . GLN A 1 88 ? 7.195 0.314 0.108 1.00 98.06 88 GLN A C 1
ATOM 654 O O . GLN A 1 88 ? 8.129 -0.302 -0.406 1.00 98.06 88 GLN A O 1
ATOM 659 N N . TYR A 1 89 ? 5.930 -0.099 0.012 1.00 97.81 89 TYR A N 1
ATOM 660 C CA . TYR A 1 89 ? 5.535 -1.260 -0.782 1.00 97.81 89 TYR A CA 1
ATOM 661 C C . TYR A 1 89 ? 5.851 -1.056 -2.268 1.00 97.81 89 TYR A C 1
ATOM 663 O O . TYR A 1 89 ? 6.534 -1.890 -2.861 1.00 97.81 89 TYR A O 1
ATOM 671 N N . ALA A 1 90 ? 5.496 0.101 -2.830 1.00 97.19 90 ALA A N 1
ATOM 672 C CA . ALA A 1 90 ? 5.860 0.472 -4.194 1.00 97.19 90 ALA A CA 1
ATOM 673 C C . ALA A 1 90 ? 7.385 0.441 -4.401 1.00 97.19 90 ALA A C 1
ATOM 675 O O . ALA A 1 90 ? 7.868 -0.118 -5.380 1.00 97.19 90 ALA A O 1
ATOM 676 N N . LYS A 1 91 ? 8.183 0.944 -3.447 1.00 96.31 91 LYS A N 1
ATOM 677 C CA . LYS A 1 91 ? 9.655 0.844 -3.494 1.00 96.31 91 LYS A CA 1
ATOM 678 C C . LYS A 1 91 ? 10.155 -0.602 -3.554 1.00 96.31 91 LYS A C 1
ATOM 680 O O . LYS A 1 91 ? 11.119 -0.878 -4.277 1.00 96.31 91 LYS A O 1
ATOM 685 N N . ARG A 1 92 ? 9.523 -1.519 -2.814 1.00 97.12 92 ARG A N 1
ATOM 686 C CA . ARG A 1 92 ? 9.845 -2.953 -2.876 1.00 97.12 92 ARG A CA 1
ATOM 687 C C . ARG A 1 92 ? 9.492 -3.537 -4.243 1.00 97.12 92 ARG A C 1
ATOM 689 O O . ARG A 1 92 ? 10.342 -4.207 -4.818 1.00 97.12 92 ARG A O 1
ATOM 696 N N . GLN A 1 93 ? 8.327 -3.200 -4.802 1.00 96.31 93 GLN A N 1
ATOM 697 C CA . GLN A 1 93 ? 7.944 -3.617 -6.159 1.00 96.31 93 GLN A CA 1
ATOM 698 C C . GLN A 1 93 ? 8.930 -3.104 -7.213 1.00 96.31 93 GLN A C 1
ATOM 700 O O . GLN A 1 93 ? 9.437 -3.892 -7.999 1.00 96.31 93 GLN A O 1
ATOM 705 N N . MET A 1 94 ? 9.301 -1.821 -7.171 1.00 93.81 94 MET A N 1
ATOM 706 C CA . MET A 1 94 ? 10.291 -1.245 -8.092 1.00 93.81 94 MET A CA 1
ATOM 707 C C . MET A 1 94 ? 11.652 -1.949 -8.005 1.00 93.81 94 MET A C 1
ATOM 709 O O . MET A 1 94 ? 12.317 -2.160 -9.017 1.00 93.81 94 MET A O 1
ATOM 713 N N . THR A 1 95 ? 12.079 -2.311 -6.792 1.00 94.56 95 THR A N 1
ATOM 714 C CA . THR A 1 95 ? 13.317 -3.080 -6.592 1.00 94.56 95 THR A CA 1
ATOM 715 C C . THR A 1 95 ? 13.206 -4.485 -7.164 1.00 94.56 95 THR A C 1
ATOM 717 O O . THR A 1 95 ? 14.137 -4.941 -7.817 1.00 94.56 95 THR A O 1
ATOM 720 N N . TRP A 1 96 ? 12.070 -5.146 -6.957 1.00 95.69 96 TRP A N 1
ATOM 721 C CA . TRP A 1 96 ? 11.811 -6.466 -7.513 1.00 95.69 96 TRP A CA 1
ATOM 722 C C . TRP A 1 96 ? 11.790 -6.426 -9.048 1.00 95.69 96 TRP A C 1
ATOM 724 O O . TRP A 1 96 ? 12.511 -7.198 -9.666 1.00 95.69 96 TRP A O 1
ATOM 734 N N . PHE A 1 97 ? 11.100 -5.456 -9.665 1.00 94.12 97 PHE A N 1
ATOM 735 C CA . PHE A 1 97 ? 11.090 -5.263 -11.123 1.00 94.12 97 PHE A CA 1
ATOM 736 C C . PHE A 1 97 ? 12.503 -5.107 -11.685 1.00 94.12 97 PHE A C 1
ATOM 738 O O . PHE A 1 97 ? 12.869 -5.785 -12.635 1.00 94.12 97 PHE A O 1
ATOM 745 N N . ARG A 1 98 ? 13.342 -4.271 -11.066 1.00 90.12 98 ARG A N 1
ATOM 746 C CA . ARG A 1 98 ? 14.734 -4.091 -11.506 1.00 90.12 98 ARG A CA 1
ATOM 747 C C . ARG A 1 98 ? 15.556 -5.385 -11.463 1.00 90.12 98 ARG A C 1
ATOM 749 O O . ARG A 1 98 ? 16.455 -5.535 -12.277 1.00 90.12 98 ARG A O 1
ATOM 756 N N . ASN A 1 99 ? 15.272 -6.278 -10.519 1.00 92.81 99 ASN A N 1
ATOM 757 C CA . ASN A 1 99 ? 16.075 -7.479 -10.298 1.00 92.81 99 ASN A CA 1
ATOM 758 C C . ASN A 1 99 ? 15.515 -8.730 -10.988 1.00 92.81 99 ASN A C 1
ATOM 760 O O . ASN A 1 99 ? 16.211 -9.738 -11.025 1.00 92.81 99 ASN A O 1
ATOM 764 N N . GLN A 1 100 ? 14.251 -8.720 -11.417 1.00 92.69 100 GLN A N 1
ATOM 765 C CA . GLN A 1 100 ? 13.534 -9.918 -11.883 1.00 92.69 100 GLN A CA 1
ATOM 766 C C . GLN A 1 100 ? 12.931 -9.763 -13.280 1.00 92.69 100 GLN A C 1
ATOM 768 O O . GLN A 1 100 ? 12.557 -10.760 -13.884 1.00 92.69 100 GLN A O 1
ATOM 773 N N . MET A 1 101 ? 12.814 -8.532 -13.782 1.00 91.50 101 MET A N 1
ATOM 774 C CA . MET A 1 101 ? 12.314 -8.247 -15.124 1.00 91.50 101 MET A CA 1
ATOM 775 C C . MET A 1 101 ? 13.491 -7.799 -15.982 1.00 91.50 101 MET A C 1
ATOM 777 O O . MET A 1 101 ? 14.014 -6.694 -15.799 1.00 91.50 101 MET A O 1
ATOM 781 N N . ASP A 1 102 ? 13.930 -8.683 -16.870 1.00 87.69 102 ASP A N 1
ATOM 782 C CA . ASP A 1 102 ? 15.074 -8.468 -17.752 1.00 87.69 102 ASP A CA 1
ATOM 783 C C . ASP A 1 102 ? 14.744 -7.485 -18.904 1.00 87.69 102 ASP A C 1
ATOM 785 O O . ASP A 1 102 ? 13.885 -6.598 -18.778 1.00 87.69 102 ASP A O 1
ATOM 789 N N . GLU A 1 103 ? 15.506 -7.563 -19.993 1.00 85.50 103 GLU A N 1
ATOM 790 C CA . GLU A 1 103 ? 15.374 -6.695 -21.166 1.00 85.50 103 GLU A CA 1
ATOM 791 C C . GLU A 1 103 ? 14.158 -7.035 -22.040 1.00 85.50 103 GLU A C 1
ATOM 793 O O . GLU A 1 103 ? 13.711 -6.180 -22.803 1.00 85.50 103 GLU A O 1
ATOM 798 N N . ASP A 1 104 ? 13.577 -8.232 -21.903 1.00 90.12 104 ASP A N 1
ATOM 799 C CA . ASP A 1 104 ? 12.393 -8.643 -22.662 1.00 90.12 104 ASP A CA 1
ATOM 800 C C . ASP A 1 104 ? 11.097 -7.956 -22.186 1.00 90.12 104 ASP A C 1
ATOM 802 O O . ASP A 1 104 ? 10.071 -7.958 -22.875 1.00 90.12 104 ASP A O 1
ATOM 806 N N . TRP A 1 105 ? 11.161 -7.291 -21.029 1.00 93.38 105 TRP A N 1
ATOM 807 C CA . TRP A 1 105 ? 10.082 -6.497 -20.466 1.00 93.38 105 TRP A CA 1
ATOM 808 C C . TRP A 1 105 ? 10.106 -5.059 -20.984 1.00 93.38 105 TRP A C 1
ATOM 810 O O . TRP A 1 105 ? 10.976 -4.248 -20.639 1.00 93.38 105 TRP A O 1
ATOM 820 N N . MET A 1 106 ? 9.053 -4.685 -21.709 1.00 93.44 106 MET A N 1
ATOM 821 C CA . MET A 1 106 ? 8.845 -3.309 -22.146 1.00 93.44 106 MET A CA 1
ATOM 822 C C . MET A 1 106 ? 8.431 -2.428 -20.961 1.00 93.44 106 MET A C 1
ATOM 824 O O . MET A 1 106 ? 7.394 -2.635 -20.327 1.00 93.44 106 MET A O 1
ATOM 828 N N . ARG A 1 107 ? 9.240 -1.407 -20.670 1.00 91.75 107 ARG A N 1
ATOM 829 C CA . ARG A 1 107 ? 8.985 -0.439 -19.596 1.00 91.75 107 ARG A CA 1
ATOM 830 C C . ARG A 1 107 ? 8.203 0.753 -20.137 1.00 91.75 107 ARG A C 1
ATOM 832 O O . ARG A 1 107 ? 8.667 1.446 -21.035 1.00 91.75 107 ARG A O 1
ATOM 839 N N . ILE A 1 108 ? 7.028 0.994 -19.566 1.00 92.00 108 ILE A N 1
ATOM 840 C CA . ILE A 1 108 ? 6.107 2.065 -19.944 1.00 92.00 108 ILE A CA 1
ATOM 841 C C . ILE A 1 108 ? 6.111 3.139 -18.855 1.00 92.00 108 ILE A C 1
ATOM 843 O O . ILE A 1 108 ? 5.954 2.838 -17.667 1.00 92.00 108 ILE A O 1
ATOM 847 N N . GLN A 1 109 ? 6.246 4.395 -19.277 1.00 81.00 109 GLN A N 1
ATOM 848 C CA . GLN A 1 109 ? 6.041 5.574 -18.440 1.00 81.00 109 GLN A CA 1
ATOM 849 C C . GLN A 1 109 ? 4.671 6.189 -18.775 1.00 81.00 109 GLN A C 1
ATOM 851 O O . GLN A 1 109 ? 4.493 6.662 -19.897 1.00 81.00 109 GLN A O 1
ATOM 856 N N . PRO A 1 110 ? 3.687 6.111 -17.862 1.00 73.25 110 PRO A N 1
ATOM 857 C CA . PRO A 1 110 ? 2.342 6.653 -18.058 1.00 73.25 110 PRO A CA 1
ATOM 858 C C . PRO A 1 110 ? 2.192 8.107 -17.584 1.00 73.25 110 PRO A C 1
ATOM 860 O O . PRO A 1 110 ? 3.078 8.607 -16.854 1.00 73.25 110 PRO A O 1
#

pLDDT: mean 94.16, std 5.57, range [63.47, 98.31]

Sequence (110 aa):
GPMIVDPDRAQKLVVLPERPVLHARINRRFEAMMHSGAVEEVQALLALDLPADATVMKAIGVGQIAEMLAGRMSTADVVERSAAATRQYAKRQMTWFRNQMDEDWMRIQP